Protein AF-A0A8T7GTE2-F1 (afdb_monomer_lite)

Radius of gyration: 12.9 Å; chains: 1; bounding box: 36×23×32 Å

Sequence (104 aa):
MGVFEQIPPERRRRIVEAWKQMSYEDKAHFRNQIAIALALLGNNERAKRIIASVIDMMIDHTNNLSDFGYWFNKYISKVSRKPRNATKTGLALEGYRMKYALSE

Secondary structure (DSSP, 8-state):
--GGGGS-HHHHHHHHHHHHHS-HHHHHHHHHHHHHHHHHH-SSHHHHHHHHHHHHHHTTT-S-GGGHHHHHHHHHHH-SSPPTTHHHHHHHHHHHHHHTT---

Structure (mmCIF, N/CA/C/O backbone):
data_AF-A0A8T7GTE2-F1
#
_entry.id   AF-A0A8T7GTE2-F1
#
loop_
_atom_site.group_PDB
_atom_site.id
_atom_site.type_symbol
_atom_site.label_atom_id
_atom_site.label_alt_id
_atom_site.label_comp_id
_atom_site.label_asym_id
_atom_site.label_entity_id
_atom_site.label_seq_id
_atom_site.pdbx_PDB_ins_code
_atom_site.Cartn_x
_atom_site.Cartn_y
_atom_site.Cartn_z
_atom_site.occupancy
_atom_site.B_iso_or_equiv
_atom_site.auth_seq_id
_atom_site.auth_comp_id
_atom_site.auth_asym_id
_atom_site.auth_atom_id
_atom_site.pdbx_PDB_model_num
ATOM 1 N N . MET A 1 1 ? -20.798 -5.193 -3.950 1.00 56.66 1 MET A N 1
ATOM 2 C CA . MET A 1 1 ? -19.848 -4.231 -4.534 1.00 56.66 1 MET A CA 1
ATOM 3 C C . MET A 1 1 ? -18.506 -4.387 -3.851 1.00 56.66 1 MET A C 1
ATOM 5 O O . MET A 1 1 ? -18.439 -4.242 -2.632 1.00 56.66 1 MET A O 1
ATOM 9 N N . GLY A 1 2 ? -17.472 -4.759 -4.601 1.00 73.12 2 GLY A N 1
ATOM 10 C CA . GLY A 1 2 ? -16.106 -4.848 -4.094 1.00 73.12 2 GLY A CA 1
ATOM 11 C C . GLY A 1 2 ? -15.532 -3.473 -3.745 1.00 73.12 2 GLY A C 1
ATOM 12 O O . GLY A 1 2 ? -15.862 -2.467 -4.364 1.00 73.12 2 GLY A O 1
ATOM 13 N N . VAL A 1 3 ? -14.632 -3.418 -2.764 1.00 80.88 3 VAL A N 1
ATOM 14 C CA . VAL A 1 3 ? -13.994 -2.171 -2.297 1.00 80.88 3 VAL A CA 1
ATOM 15 C C . VAL A 1 3 ? -13.358 -1.359 -3.429 1.00 80.88 3 VAL A C 1
ATOM 17 O O . VAL A 1 3 ? -13.453 -0.135 -3.447 1.00 80.88 3 VAL A O 1
ATOM 20 N N . PHE A 1 4 ? -12.744 -2.038 -4.396 1.00 79.19 4 PHE A N 1
ATOM 21 C CA . PHE A 1 4 ? -12.086 -1.400 -5.533 1.00 79.19 4 PHE A CA 1
ATOM 22 C C . PHE A 1 4 ? -13.066 -0.883 -6.592 1.00 79.19 4 PHE A C 1
ATOM 24 O O . PHE A 1 4 ? -12.677 -0.065 -7.418 1.00 79.19 4 PHE A O 1
ATOM 31 N N . GLU A 1 5 ? -14.341 -1.283 -6.562 1.00 82.69 5 GLU A N 1
ATOM 32 C CA . GLU A 1 5 ? -15.354 -0.753 -7.486 1.00 82.69 5 GLU A CA 1
ATOM 33 C C . GLU A 1 5 ? -15.631 0.738 -7.246 1.00 82.69 5 GLU A C 1
ATOM 35 O O . GLU A 1 5 ? -16.081 1.424 -8.161 1.00 82.69 5 GLU A O 1
ATOM 40 N N . GLN A 1 6 ? -15.292 1.245 -6.053 1.00 83.62 6 GLN A N 1
ATOM 41 C CA . GLN A 1 6 ? -15.384 2.661 -5.683 1.00 83.62 6 GLN A CA 1
ATOM 42 C C . GLN A 1 6 ? -14.315 3.529 -6.366 1.00 83.62 6 GLN A C 1
ATOM 44 O O . GLN A 1 6 ? -14.494 4.738 -6.473 1.00 83.62 6 GLN A O 1
ATOM 49 N N . ILE A 1 7 ? -13.215 2.931 -6.841 1.00 88.81 7 ILE A N 1
ATOM 50 C CA . ILE A 1 7 ? -12.174 3.643 -7.593 1.00 88.81 7 ILE A CA 1
ATOM 51 C C . ILE A 1 7 ? -12.655 3.824 -9.038 1.00 88.81 7 ILE A C 1
ATOM 53 O O . ILE A 1 7 ? -13.027 2.822 -9.651 1.00 88.81 7 ILE A O 1
ATOM 57 N N . PRO A 1 8 ? -12.616 5.032 -9.630 1.00 91.19 8 PRO A N 1
ATOM 58 C CA . PRO A 1 8 ? -13.024 5.255 -11.016 1.00 91.19 8 PRO A CA 1
ATOM 59 C C . PRO A 1 8 ? -12.355 4.290 -12.018 1.00 91.19 8 PRO A C 1
ATOM 61 O O . PRO A 1 8 ? -11.171 3.975 -11.856 1.00 91.19 8 PRO A O 1
ATOM 64 N N . PRO A 1 9 ? -13.060 3.841 -13.079 1.00 92.19 9 PRO A N 1
ATOM 65 C CA . PRO A 1 9 ? -12.532 2.867 -14.041 1.00 92.19 9 PRO A CA 1
ATOM 66 C C . PRO A 1 9 ? -11.160 3.231 -14.625 1.00 92.19 9 PRO A C 1
ATOM 68 O O . PRO A 1 9 ? -10.270 2.383 -14.656 1.00 92.19 9 PRO A O 1
ATOM 71 N N . GLU A 1 10 ? -10.959 4.496 -15.002 1.00 92.50 10 GLU A N 1
ATOM 72 C CA . GLU A 1 10 ? -9.688 4.981 -15.560 1.00 92.50 10 GLU A CA 1
ATOM 73 C C . GLU A 1 10 ? -8.525 4.865 -14.569 1.00 92.50 10 GLU A C 1
ATOM 75 O O . GLU A 1 10 ? -7.409 4.487 -14.922 1.00 92.50 10 GLU A O 1
ATOM 80 N N . ARG A 1 11 ? -8.785 5.114 -13.285 1.00 93.19 11 ARG A N 1
ATOM 81 C CA . ARG A 1 11 ? -7.763 5.016 -12.237 1.00 93.19 11 ARG A CA 1
ATOM 82 C C . ARG A 1 11 ? -7.421 3.563 -11.934 1.00 93.19 11 ARG A C 1
ATOM 84 O O . ARG A 1 11 ? -6.247 3.227 -11.808 1.00 93.19 11 ARG A O 1
ATOM 91 N N . ARG A 1 12 ? -8.419 2.668 -11.932 1.00 92.12 12 ARG A N 1
ATOM 92 C CA . ARG A 1 12 ? -8.177 1.214 -11.852 1.00 92.12 12 ARG A CA 1
ATOM 93 C C . ARG A 1 12 ? -7.295 0.725 -12.994 1.00 92.12 12 ARG A C 1
ATOM 95 O O . ARG A 1 12 ? -6.404 -0.087 -12.760 1.00 92.12 12 ARG A O 1
ATOM 102 N N . ARG A 1 13 ? -7.518 1.227 -14.211 1.00 92.75 13 ARG A N 1
ATOM 103 C CA . ARG A 1 13 ? -6.684 0.897 -15.369 1.00 92.75 13 ARG A CA 1
ATOM 104 C C . ARG A 1 13 ? -5.231 1.323 -15.148 1.00 92.75 13 ARG A C 1
ATOM 106 O O . ARG A 1 13 ? -4.349 0.483 -15.303 1.00 92.75 13 ARG A O 1
ATOM 113 N N . ARG A 1 14 ? -4.995 2.554 -14.683 1.00 93.81 14 ARG A N 1
ATOM 114 C CA . ARG A 1 14 ? -3.647 3.047 -14.341 1.00 93.81 14 ARG A CA 1
ATOM 115 C C . ARG A 1 14 ? -2.962 2.193 -13.272 1.00 93.81 14 ARG A C 1
ATOM 117 O O . ARG A 1 14 ? -1.797 1.855 -13.429 1.00 93.81 14 ARG A O 1
ATOM 124 N N . ILE A 1 15 ? -3.685 1.772 -12.230 1.00 93.12 15 ILE A N 1
ATOM 125 C CA . ILE A 1 15 ? -3.156 0.864 -11.192 1.00 93.12 15 ILE A CA 1
ATOM 126 C C . ILE A 1 15 ? -2.715 -0.475 -11.806 1.00 93.12 15 ILE A C 1
ATOM 128 O O . ILE A 1 15 ? -1.647 -0.992 -11.479 1.00 93.12 15 ILE A O 1
ATOM 132 N N . VAL A 1 16 ? -3.521 -1.044 -12.708 1.00 93.00 16 VAL A N 1
ATOM 133 C CA . VAL A 1 16 ? -3.187 -2.300 -13.397 1.00 93.00 16 VAL A CA 1
ATOM 134 C C . VAL A 1 16 ? -1.991 -2.125 -14.337 1.00 93.00 16 VAL A C 1
ATOM 136 O O . VAL A 1 16 ? -1.159 -3.025 -14.432 1.00 93.00 16 VAL A O 1
ATOM 139 N N . GLU A 1 17 ? -1.891 -0.996 -15.033 1.00 93.44 17 GLU A N 1
ATOM 140 C CA . GLU A 1 17 ? -0.766 -0.677 -15.918 1.00 93.44 17 GLU A CA 1
ATOM 141 C C . GLU A 1 17 ? 0.537 -0.496 -15.127 1.00 93.44 17 GLU A C 1
ATOM 143 O O . GLU A 1 17 ? 1.525 -1.155 -15.456 1.00 93.44 17 GLU A O 1
ATOM 148 N N . ALA A 1 18 ? 0.504 0.268 -14.030 1.00 92.88 18 ALA A N 1
ATOM 149 C CA . ALA A 1 18 ? 1.604 0.387 -13.072 1.00 92.88 18 ALA A CA 1
ATOM 150 C C . ALA A 1 18 ? 2.060 -0.995 -12.583 1.00 92.88 18 ALA A C 1
ATOM 152 O O . ALA A 1 18 ? 3.223 -1.367 -12.733 1.00 92.88 18 ALA A O 1
ATOM 153 N N . TRP A 1 19 ? 1.118 -1.826 -12.119 1.00 94.12 19 TRP A N 1
ATOM 154 C CA . TRP A 1 19 ? 1.418 -3.199 -11.717 1.00 94.12 19 TRP A CA 1
ATOM 155 C C . TRP A 1 19 ? 2.078 -4.005 -12.838 1.00 94.12 19 TRP A C 1
ATOM 157 O O . TRP A 1 19 ? 3.043 -4.717 -12.587 1.00 94.12 19 TRP A O 1
ATOM 167 N N . LYS A 1 20 ? 1.596 -3.931 -14.082 1.00 94.38 20 LYS A N 1
ATOM 168 C CA . LYS A 1 20 ? 2.183 -4.696 -15.196 1.00 94.38 20 LYS A CA 1
ATOM 169 C C . LYS A 1 20 ? 3.636 -4.303 -15.465 1.00 94.38 20 LYS A C 1
ATOM 171 O O . LYS A 1 20 ? 4.434 -5.200 -15.729 1.00 94.38 20 LYS A O 1
ATOM 176 N N . GLN A 1 21 ? 3.956 -3.016 -15.353 1.00 94.00 21 GLN A N 1
ATOM 177 C CA . GLN A 1 21 ? 5.279 -2.453 -15.635 1.00 94.00 21 GLN A CA 1
ATOM 178 C C . GLN A 1 21 ? 6.299 -2.669 -14.506 1.00 94.00 21 GLN A C 1
ATOM 180 O O . GLN A 1 21 ? 7.498 -2.617 -14.762 1.00 94.00 21 GLN A O 1
ATOM 185 N N . MET A 1 22 ? 5.848 -2.957 -13.282 1.00 93.94 22 MET A N 1
ATOM 186 C CA . MET A 1 22 ? 6.732 -3.229 -12.145 1.00 93.94 22 MET A CA 1
ATOM 187 C C . MET A 1 22 ? 7.570 -4.503 -12.324 1.00 93.94 22 MET A C 1
ATOM 189 O O . MET A 1 22 ? 7.092 -5.531 -12.838 1.00 93.94 22 MET A O 1
ATOM 193 N N . SER A 1 23 ? 8.794 -4.458 -11.791 1.00 95.50 23 SER A N 1
ATOM 194 C CA . SER A 1 23 ? 9.669 -5.624 -11.678 1.00 95.50 23 SER A CA 1
ATOM 195 C C . SER A 1 23 ? 9.051 -6.704 -10.774 1.00 95.50 23 SER A C 1
ATOM 197 O O . SER A 1 23 ? 8.084 -6.474 -10.038 1.00 95.50 23 SER A O 1
ATOM 199 N N . TYR A 1 24 ? 9.589 -7.924 -10.829 1.00 95.75 24 TYR A N 1
ATOM 200 C CA . TYR A 1 24 ? 9.144 -8.996 -9.933 1.00 95.75 24 TYR A CA 1
ATOM 201 C C . TYR A 1 24 ? 9.389 -8.650 -8.454 1.00 95.75 24 TYR A C 1
ATOM 203 O O . TYR A 1 24 ? 8.555 -8.959 -7.597 1.00 95.75 24 TYR A O 1
ATOM 211 N N . GLU A 1 25 ? 10.505 -7.980 -8.174 1.00 94.88 25 GLU A N 1
ATOM 212 C CA . GLU A 1 25 ? 10.906 -7.548 -6.837 1.00 94.88 25 GLU A CA 1
ATOM 213 C C . GLU A 1 25 ? 9.965 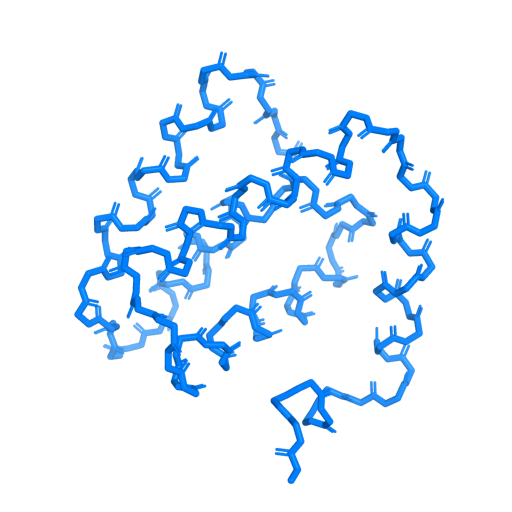-6.467 -6.291 1.00 94.88 25 GLU A C 1
ATOM 215 O O . GLU A 1 25 ? 9.383 -6.648 -5.219 1.00 94.88 25 GLU A O 1
ATOM 220 N N . ASP A 1 26 ? 9.661 -5.429 -7.075 1.00 94.88 26 ASP A N 1
ATOM 221 C CA . ASP A 1 26 ? 8.719 -4.376 -6.668 1.00 94.88 26 ASP A CA 1
ATOM 222 C C . ASP A 1 26 ? 7.321 -4.945 -6.389 1.00 94.88 26 ASP A C 1
ATOM 224 O O . ASP A 1 26 ? 6.657 -4.592 -5.408 1.00 94.88 26 ASP A O 1
ATOM 228 N N . LYS A 1 27 ? 6.870 -5.896 -7.220 1.00 96.06 27 LYS A N 1
ATOM 229 C CA . LYS A 1 27 ? 5.604 -6.618 -7.007 1.00 96.06 27 LYS A CA 1
ATOM 230 C C . LYS A 1 27 ? 5.618 -7.410 -5.704 1.00 96.06 27 LYS A C 1
ATOM 232 O O . LYS A 1 27 ? 4.576 -7.548 -5.055 1.00 96.06 27 LYS A O 1
ATOM 237 N N . ALA A 1 28 ? 6.755 -7.993 -5.328 1.00 96.31 28 ALA A N 1
ATOM 238 C CA . ALA A 1 28 ? 6.906 -8.675 -4.047 1.00 96.31 28 ALA A CA 1
ATOM 239 C C . ALA A 1 28 ? 6.869 -7.675 -2.880 1.00 96.31 28 ALA A C 1
ATOM 241 O O . ALA A 1 28 ? 6.121 -7.902 -1.927 1.00 96.31 28 ALA A O 1
ATOM 242 N N . HIS A 1 29 ? 7.575 -6.546 -2.978 1.00 96.94 29 HIS A N 1
ATOM 243 C CA . HIS A 1 29 ? 7.545 -5.494 -1.960 1.00 96.94 29 HIS A CA 1
ATOM 244 C C . HIS A 1 29 ? 6.148 -4.924 -1.747 1.00 96.94 29 HIS A C 1
ATOM 246 O O . HIS A 1 29 ? 5.709 -4.810 -0.600 1.00 96.94 29 HIS A O 1
ATOM 252 N N . PHE A 1 30 ? 5.419 -4.633 -2.824 1.00 96.62 30 PHE A N 1
ATOM 253 C CA . PHE A 1 30 ? 4.041 -4.167 -2.722 1.00 96.62 30 PHE A CA 1
ATOM 254 C C . PHE A 1 30 ? 3.147 -5.199 -2.025 1.00 96.62 30 PHE A C 1
ATOM 256 O O . PHE A 1 30 ? 2.476 -4.874 -1.045 1.00 96.62 30 PHE A O 1
ATOM 263 N N . ARG A 1 31 ? 3.183 -6.472 -2.451 1.00 97.00 31 ARG A N 1
ATOM 264 C CA . ARG A 1 31 ? 2.389 -7.547 -1.823 1.00 97.00 31 ARG A CA 1
ATOM 265 C C . ARG A 1 31 ? 2.694 -7.704 -0.334 1.00 97.00 31 ARG A C 1
ATOM 267 O O . ARG A 1 31 ? 1.765 -7.829 0.462 1.00 97.00 31 ARG A O 1
ATOM 274 N N . ASN A 1 32 ? 3.969 -7.664 0.047 1.00 97.50 32 ASN A N 1
ATOM 275 C CA . ASN A 1 32 ? 4.389 -7.784 1.442 1.00 97.50 32 ASN A CA 1
ATOM 276 C C . ASN A 1 32 ? 3.883 -6.615 2.292 1.00 97.50 32 ASN A C 1
ATOM 278 O O . ASN A 1 32 ? 3.372 -6.827 3.390 1.00 97.50 32 ASN A O 1
ATOM 282 N N . GLN A 1 33 ? 3.954 -5.390 1.774 1.00 97.38 33 GLN A N 1
ATOM 283 C CA . GLN A 1 33 ? 3.428 -4.215 2.465 1.00 97.38 33 GLN A CA 1
ATOM 284 C C . GLN A 1 33 ? 1.902 -4.272 2.619 1.00 97.38 33 GLN A C 1
ATOM 286 O O . GLN A 1 33 ? 1.382 -4.001 3.702 1.00 97.38 33 GLN A O 1
ATOM 291 N N . ILE A 1 34 ? 1.174 -4.716 1.591 1.00 96.94 34 ILE A N 1
ATOM 292 C CA . ILE A 1 34 ? -0.277 -4.941 1.680 1.00 96.94 34 ILE A CA 1
ATOM 293 C C . ILE A 1 34 ? -0.608 -6.013 2.728 1.00 96.94 34 ILE A C 1
ATOM 295 O O . ILE A 1 34 ? -1.529 -5.827 3.526 1.00 96.94 34 ILE A O 1
ATOM 299 N N . ALA A 1 35 ? 0.158 -7.106 2.777 1.00 96.81 35 ALA A N 1
ATOM 300 C CA . ALA A 1 35 ? -0.024 -8.157 3.774 1.00 96.81 35 ALA A CA 1
ATOM 301 C C . ALA A 1 35 ? 0.206 -7.641 5.206 1.00 96.81 35 ALA A C 1
ATOM 303 O O . ALA A 1 35 ? -0.615 -7.906 6.084 1.00 96.81 35 ALA A O 1
ATOM 304 N N . ILE A 1 36 ? 1.259 -6.845 5.434 1.00 96.56 36 ILE A N 1
ATOM 305 C CA . ILE A 1 36 ? 1.522 -6.184 6.726 1.00 96.56 36 ILE A CA 1
ATOM 306 C C . ILE A 1 36 ? 0.349 -5.276 7.114 1.00 96.56 36 ILE A C 1
ATOM 308 O O . ILE A 1 36 ? -0.133 -5.332 8.249 1.00 96.56 36 ILE A O 1
ATOM 312 N N . ALA A 1 37 ? -0.145 -4.468 6.172 1.00 96.19 37 ALA A N 1
ATOM 313 C CA . ALA A 1 37 ? -1.260 -3.562 6.418 1.00 96.19 37 ALA A CA 1
ATOM 314 C C . ALA A 1 37 ? -2.541 -4.315 6.806 1.00 96.19 37 ALA A C 1
ATOM 316 O O . ALA A 1 37 ? -3.177 -3.969 7.803 1.00 96.19 37 ALA A O 1
ATOM 317 N N . LEU A 1 38 ? -2.896 -5.375 6.073 1.00 95.19 38 LEU A N 1
ATOM 318 C CA . LEU A 1 38 ? -4.060 -6.213 6.380 1.00 95.19 38 LEU A CA 1
ATOM 319 C C . LEU A 1 38 ? -3.905 -6.964 7.707 1.00 95.19 38 LEU A C 1
ATOM 321 O O . LEU A 1 38 ? -4.879 -7.090 8.448 1.00 95.19 38 LEU A O 1
ATOM 325 N N . ALA A 1 39 ? -2.700 -7.426 8.043 1.00 95.62 39 ALA A N 1
ATOM 326 C CA . ALA A 1 39 ? -2.445 -8.110 9.308 1.00 95.62 39 ALA A CA 1
ATOM 327 C C . ALA A 1 39 ? -2.650 -7.187 10.523 1.00 95.62 39 ALA A C 1
ATOM 329 O O . ALA A 1 39 ? -3.157 -7.627 11.554 1.00 95.62 39 ALA A O 1
ATOM 330 N N . LEU A 1 40 ? -2.289 -5.903 10.410 1.00 95.19 40 LEU A N 1
ATOM 331 C CA . LEU A 1 40 ? -2.332 -4.956 11.531 1.00 95.19 40 LEU A CA 1
ATOM 332 C C . LEU A 1 40 ? -3.639 -4.154 11.624 1.00 95.19 40 LEU A C 1
ATOM 334 O O . LEU A 1 40 ? -4.124 -3.901 12.734 1.00 95.19 40 LEU A O 1
ATOM 338 N N . LEU A 1 41 ? -4.230 -3.771 10.490 1.00 92.81 41 LEU A N 1
ATOM 339 C CA . LEU A 1 41 ? -5.541 -3.105 10.436 1.00 92.81 41 LEU A CA 1
ATOM 340 C C . LEU A 1 41 ? -6.709 -4.096 10.565 1.00 92.81 41 LEU A C 1
ATOM 342 O O . LEU A 1 41 ? -7.818 -3.699 10.935 1.00 92.81 41 LE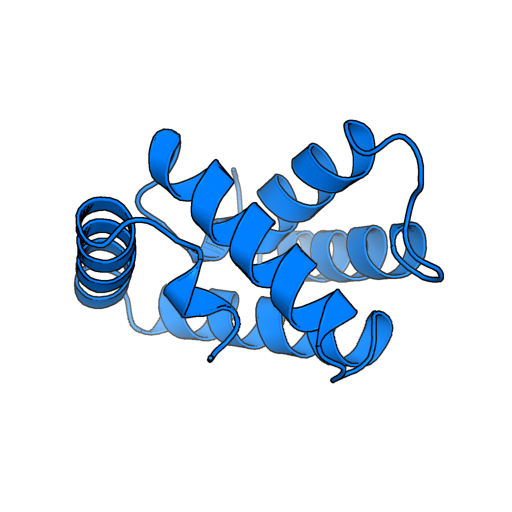U A O 1
ATOM 346 N N . GLY A 1 42 ? -6.458 -5.370 10.257 1.00 90.19 42 GLY A N 1
ATOM 347 C CA . GLY A 1 42 ? -7.453 -6.427 10.108 1.00 90.19 42 GLY A CA 1
ATOM 348 C C . GLY A 1 42 ? -7.868 -6.634 8.647 1.00 90.19 42 GLY A C 1
ATOM 349 O O . GLY A 1 42 ? -7.771 -5.736 7.819 1.00 90.19 42 GLY A O 1
ATOM 350 N N . ASN A 1 43 ? -8.390 -7.817 8.321 1.00 89.12 43 ASN A N 1
ATOM 351 C CA . ASN A 1 43 ? -8.869 -8.155 6.973 1.00 89.12 43 ASN A CA 1
ATOM 352 C C . ASN A 1 43 ? -10.379 -7.886 6.805 1.00 89.12 43 ASN A C 1
ATOM 354 O O . ASN A 1 43 ? -11.136 -8.723 6.317 1.00 89.12 43 ASN A O 1
ATOM 358 N N . ASN A 1 44 ? -10.840 -6.726 7.271 1.00 90.06 44 ASN A N 1
ATOM 359 C CA . ASN A 1 44 ? -12.239 -6.311 7.155 1.00 90.06 44 ASN A CA 1
ATOM 360 C C . ASN A 1 44 ? -12.423 -5.274 6.036 1.00 90.06 44 ASN A C 1
ATOM 362 O O . ASN A 1 44 ? -11.467 -4.685 5.530 1.00 90.06 44 ASN A O 1
ATOM 366 N N . GLU A 1 45 ? -13.677 -5.020 5.666 1.00 90.56 45 GLU A N 1
ATOM 367 C CA . GLU A 1 45 ? -14.029 -4.068 4.605 1.00 90.56 45 GLU A CA 1
ATOM 368 C C . GLU A 1 45 ? -13.499 -2.651 4.861 1.00 90.56 45 GLU A C 1
ATOM 370 O O . GLU A 1 45 ? -13.126 -1.947 3.925 1.00 90.56 45 GLU A O 1
ATOM 375 N N . ARG A 1 46 ? -13.409 -2.225 6.127 1.00 89.31 46 ARG A N 1
ATOM 376 C CA . ARG A 1 46 ? -12.869 -0.907 6.481 1.00 89.31 46 ARG A CA 1
ATOM 377 C C . ARG A 1 46 ? -11.373 -0.812 6.180 1.00 89.31 46 ARG A C 1
ATOM 379 O O . ARG A 1 46 ? -10.940 0.185 5.609 1.00 89.31 46 ARG A O 1
ATOM 386 N N . ALA A 1 47 ? -10.595 -1.829 6.541 1.00 91.25 47 ALA A N 1
ATOM 387 C CA . ALA A 1 47 ? -9.162 -1.883 6.262 1.00 91.25 47 ALA A CA 1
ATOM 388 C C . ALA A 1 47 ? -8.879 -1.932 4.758 1.00 91.25 47 ALA A C 1
ATOM 390 O O . ALA A 1 47 ? -8.056 -1.166 4.259 1.00 91.25 47 ALA A O 1
ATOM 391 N N . LYS A 1 48 ? -9.629 -2.758 4.022 1.00 93.06 48 LYS A N 1
ATOM 392 C CA . LYS A 1 48 ? -9.539 -2.813 2.560 1.00 93.06 48 LYS A CA 1
ATOM 393 C C . LYS A 1 48 ? -9.851 -1.458 1.924 1.00 93.06 48 LYS A C 1
ATOM 395 O O . LYS A 1 48 ? -9.138 -1.063 1.009 1.00 93.06 48 LYS A O 1
ATOM 400 N N . ARG A 1 49 ? -10.861 -0.721 2.414 1.00 92.25 49 ARG A N 1
ATOM 401 C CA . ARG A 1 49 ? -11.170 0.640 1.926 1.00 92.25 49 ARG A CA 1
ATOM 402 C C . ARG A 1 49 ? -10.011 1.601 2.139 1.00 92.25 49 ARG A C 1
ATOM 404 O O . ARG A 1 49 ? -9.674 2.330 1.222 1.00 92.25 49 ARG A O 1
ATOM 411 N N . ILE A 1 50 ? -9.374 1.568 3.309 1.00 92.62 50 ILE A N 1
ATOM 412 C CA . ILE A 1 50 ? -8.190 2.395 3.584 1.00 92.62 50 ILE A CA 1
ATOM 413 C C . ILE A 1 50 ? -7.071 2.068 2.595 1.00 92.62 50 ILE A C 1
ATOM 415 O O . ILE A 1 50 ? -6.512 2.977 1.995 1.00 92.62 50 ILE A O 1
ATOM 419 N N . ILE A 1 51 ? -6.778 0.783 2.394 1.00 94.75 51 ILE A N 1
ATOM 420 C CA . ILE A 1 51 ? -5.760 0.334 1.438 1.00 94.75 51 ILE A CA 1
ATOM 421 C C . ILE A 1 51 ? -6.099 0.808 0.021 1.00 94.75 51 ILE A C 1
ATOM 423 O O . ILE A 1 51 ? -5.236 1.359 -0.657 1.00 94.75 51 ILE A O 1
ATOM 427 N N . ALA A 1 52 ? -7.352 0.655 -0.408 1.00 94.38 52 ALA A N 1
ATOM 428 C CA . ALA A 1 52 ? -7.809 1.121 -1.711 1.00 94.38 52 ALA A CA 1
ATOM 429 C C . ALA A 1 52 ? -7.668 2.643 -1.860 1.00 94.38 52 ALA A C 1
ATOM 431 O O . ALA A 1 52 ? -7.172 3.089 -2.885 1.00 94.38 52 ALA A O 1
ATOM 432 N N . SER A 1 53 ? -8.014 3.434 -0.838 1.00 93.50 53 SER A N 1
ATOM 433 C CA . SER A 1 53 ? -7.825 4.892 -0.846 1.00 93.50 53 SER A CA 1
ATOM 434 C C . SER A 1 53 ? -6.352 5.302 -0.898 1.00 93.50 53 SER A C 1
ATOM 436 O O . SER A 1 53 ? -6.023 6.296 -1.537 1.00 93.50 53 SER A O 1
ATOM 438 N N . VAL A 1 54 ? -5.455 4.548 -0.255 1.00 95.12 54 VAL A N 1
ATOM 439 C CA . VAL A 1 54 ? -4.005 4.795 -0.331 1.00 95.12 54 VAL A CA 1
ATOM 440 C C . VAL A 1 54 ? -3.478 4.505 -1.735 1.00 95.12 54 VAL A C 1
ATOM 442 O O . VAL A 1 54 ? -2.766 5.339 -2.288 1.00 95.12 54 VAL A O 1
ATOM 445 N N . ILE A 1 55 ? -3.852 3.359 -2.319 1.00 94.94 55 ILE A N 1
ATOM 446 C CA . ILE A 1 55 ? -3.469 2.982 -3.691 1.00 94.94 55 ILE A CA 1
ATOM 447 C C . ILE A 1 55 ? -4.016 4.001 -4.694 1.00 94.94 55 ILE A C 1
ATOM 449 O O . ILE A 1 55 ? -3.313 4.421 -5.610 1.00 94.94 55 ILE A O 1
ATOM 453 N N . ASP A 1 56 ? -5.266 4.418 -4.503 1.00 93.75 56 ASP A N 1
ATOM 454 C CA . ASP A 1 56 ? -5.887 5.435 -5.334 1.00 93.75 56 ASP A CA 1
ATOM 455 C C . ASP A 1 56 ? -5.123 6.753 -5.228 1.00 93.75 56 ASP A C 1
ATOM 457 O O . ASP A 1 56 ? -4.722 7.299 -6.241 1.00 93.75 56 ASP A O 1
ATOM 461 N N . MET A 1 57 ? -4.823 7.235 -4.023 1.00 92.56 57 MET A N 1
ATOM 462 C CA . MET A 1 57 ? -4.068 8.476 -3.838 1.00 92.56 57 MET A CA 1
ATOM 463 C C . MET A 1 57 ? -2.653 8.409 -4.442 1.00 92.56 57 MET A C 1
ATOM 465 O O . MET A 1 57 ? -2.195 9.389 -5.024 1.00 92.56 57 MET A O 1
ATOM 469 N N . MET A 1 58 ? -1.937 7.289 -4.302 1.00 93.31 58 MET A N 1
ATOM 470 C CA . MET A 1 58 ? -0.536 7.218 -4.738 1.00 93.31 58 MET A CA 1
ATOM 471 C C . MET A 1 58 ? -0.366 7.180 -6.259 1.00 93.31 58 MET A C 1
ATOM 473 O O . MET A 1 58 ? 0.663 7.641 -6.748 1.00 93.31 58 MET A O 1
ATOM 477 N N . ILE A 1 59 ? -1.362 6.701 -7.017 1.00 91.81 59 ILE A N 1
ATOM 478 C CA . ILE A 1 59 ? -1.256 6.599 -8.484 1.00 91.81 59 ILE A CA 1
ATOM 479 C C . ILE A 1 59 ? -1.161 7.974 -9.167 1.00 91.81 59 ILE A C 1
ATOM 481 O O . ILE A 1 59 ? -0.768 8.067 -10.325 1.00 91.81 59 ILE A O 1
ATOM 485 N N . ASP A 1 60 ? -1.500 9.064 -8.476 1.00 88.75 60 ASP A N 1
ATOM 486 C CA . ASP A 1 60 ? -1.293 10.426 -8.988 1.00 88.75 60 ASP A CA 1
ATOM 487 C C . ASP A 1 60 ? 0.152 10.912 -8.855 1.00 88.75 60 ASP A C 1
ATOM 489 O O . ASP A 1 60 ? 0.506 11.948 -9.415 1.00 88.75 60 ASP A O 1
ATOM 493 N N . HIS A 1 61 ? 0.988 10.177 -8.126 1.00 88.00 61 HIS A N 1
ATOM 494 C CA . HIS A 1 61 ? 2.321 10.623 -7.743 1.00 88.00 61 HIS A CA 1
ATOM 495 C C . HIS A 1 61 ? 3.432 9.631 -8.088 1.00 88.00 61 HIS A C 1
ATOM 497 O O . HIS A 1 61 ? 4.566 10.054 -8.281 1.00 88.00 61 HIS A O 1
ATOM 503 N N . THR A 1 62 ? 3.131 8.335 -8.174 1.00 87.62 62 THR A N 1
ATOM 504 C CA . THR A 1 62 ? 4.099 7.294 -8.534 1.00 87.62 62 THR A CA 1
ATOM 505 C C . THR A 1 62 ? 3.438 6.221 -9.398 1.00 87.62 62 THR A C 1
ATOM 507 O O . THR A 1 62 ? 2.258 5.906 -9.233 1.00 87.62 62 THR A O 1
ATOM 510 N N . ASN A 1 63 ? 4.216 5.646 -10.318 1.00 84.81 63 ASN A N 1
ATOM 511 C CA . ASN A 1 63 ? 3.847 4.430 -11.051 1.00 84.81 63 ASN A CA 1
ATOM 512 C C . ASN A 1 63 ? 4.417 3.167 -10.382 1.00 84.81 63 ASN A C 1
ATOM 514 O O . ASN A 1 63 ? 4.183 2.062 -10.869 1.00 84.81 63 ASN A O 1
ATOM 518 N N . ASN A 1 64 ? 5.161 3.313 -9.281 1.00 90.62 64 ASN A N 1
ATOM 519 C CA . ASN A 1 64 ? 5.708 2.196 -8.532 1.00 90.62 64 ASN A CA 1
ATOM 520 C C . ASN A 1 64 ? 4.873 1.932 -7.273 1.00 90.62 64 ASN A C 1
ATOM 522 O O . ASN A 1 64 ? 4.832 2.721 -6.330 1.00 90.62 64 ASN A O 1
ATOM 526 N N . LEU A 1 65 ? 4.185 0.790 -7.242 1.00 93.56 65 LEU A N 1
ATOM 527 C CA . LEU A 1 65 ? 3.350 0.435 -6.095 1.00 93.56 65 LEU A CA 1
ATOM 528 C C . LEU A 1 65 ? 4.181 -0.004 -4.876 1.00 93.56 65 LEU A C 1
ATOM 530 O O . LEU A 1 65 ? 3.635 -0.072 -3.774 1.00 93.56 65 LEU A O 1
ATOM 534 N N . SER A 1 66 ? 5.489 -0.266 -5.019 1.00 93.75 66 SER A N 1
ATOM 535 C CA . SER A 1 66 ? 6.359 -0.581 -3.874 1.00 93.75 66 SER A CA 1
ATOM 536 C C . SER A 1 66 ? 6.463 0.562 -2.864 1.00 93.75 66 SER A C 1
ATOM 538 O O . SER A 1 66 ? 6.830 0.316 -1.718 1.00 93.75 66 SER A O 1
ATOM 540 N N . ASP A 1 67 ? 6.065 1.780 -3.227 1.00 92.81 67 ASP A N 1
ATOM 541 C CA . ASP A 1 67 ? 6.116 2.946 -2.337 1.00 92.81 67 ASP A CA 1
ATOM 542 C C . ASP A 1 67 ? 4.913 3.000 -1.383 1.00 92.81 67 ASP A C 1
ATOM 544 O O . ASP A 1 67 ? 4.728 3.964 -0.639 1.00 92.81 67 ASP A O 1
ATOM 548 N N . PHE A 1 68 ? 4.054 1.974 -1.389 1.00 96.19 68 PHE A N 1
ATOM 549 C CA . PHE 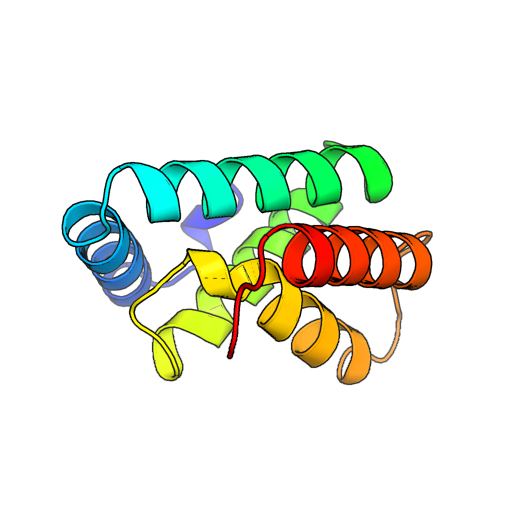A 1 68 ? 2.804 1.942 -0.631 1.00 96.19 68 PHE A CA 1
ATOM 550 C C . PHE A 1 68 ? 2.958 2.373 0.835 1.00 96.19 68 PHE A C 1
ATOM 552 O O . PHE A 1 68 ? 2.131 3.132 1.332 1.00 96.19 68 PHE A O 1
ATOM 559 N N . GLY A 1 69 ? 4.001 1.926 1.538 1.00 95.31 69 GLY A N 1
ATOM 560 C CA . GLY A 1 69 ? 4.233 2.256 2.944 1.00 95.31 69 GLY A CA 1
ATOM 561 C C . GLY A 1 69 ? 4.451 3.750 3.193 1.00 95.31 69 GLY A C 1
ATOM 562 O O . GLY A 1 69 ? 3.914 4.287 4.165 1.00 95.31 69 GLY A O 1
ATOM 563 N N . TYR A 1 70 ? 5.142 4.441 2.280 1.00 94.75 70 TYR A N 1
ATOM 564 C CA . TYR A 1 70 ? 5.274 5.901 2.312 1.00 94.75 70 TYR A CA 1
ATOM 565 C C . TYR A 1 70 ? 3.904 6.570 2.212 1.00 94.75 70 TYR A C 1
ATOM 567 O O . TYR A 1 70 ? 3.499 7.373 3.061 1.00 94.75 70 TYR A O 1
ATOM 575 N N . TRP A 1 71 ? 3.151 6.185 1.182 1.00 95.62 71 TRP A N 1
ATOM 576 C CA . TRP A 1 71 ? 1.847 6.766 0.893 1.00 95.62 71 TRP A CA 1
ATOM 577 C C . TRP A 1 71 ? 0.814 6.426 1.957 1.00 95.62 71 TRP A C 1
ATOM 579 O O . TRP A 1 71 ? -0.046 7.252 2.258 1.00 95.62 71 TRP A O 1
ATOM 589 N N . PHE A 1 72 ? 0.932 5.268 2.601 1.00 95.81 72 PHE A N 1
ATOM 590 C CA . PHE A 1 72 ? 0.126 4.904 3.754 1.00 95.81 72 PHE A CA 1
ATOM 591 C C . PHE A 1 72 ? 0.332 5.899 4.900 1.00 95.81 72 PHE A C 1
ATOM 593 O O . PHE A 1 72 ? -0.641 6.444 5.423 1.00 95.81 72 PHE A O 1
ATOM 600 N N . ASN A 1 73 ? 1.583 6.197 5.259 1.00 93.94 73 ASN A N 1
ATOM 601 C CA . ASN A 1 73 ? 1.892 7.164 6.314 1.00 93.94 73 ASN A CA 1
ATOM 602 C C . ASN A 1 73 ? 1.399 8.575 5.959 1.00 93.94 73 ASN A C 1
ATOM 604 O O . ASN A 1 73 ? 0.781 9.246 6.793 1.00 93.94 73 ASN A O 1
ATOM 608 N N . LYS A 1 74 ? 1.581 8.989 4.701 1.00 93.56 74 LYS A N 1
ATOM 609 C CA . LYS A 1 74 ? 1.101 10.277 4.176 1.00 93.56 74 LYS A CA 1
ATOM 610 C C . LYS A 1 74 ? -0.425 10.377 4.110 1.00 93.56 74 LYS A C 1
ATOM 612 O O . LYS A 1 74 ? -0.976 11.461 4.284 1.00 93.56 74 LYS A O 1
ATOM 617 N N . TYR A 1 75 ? -1.119 9.267 3.878 1.00 93.56 75 TYR A N 1
ATOM 618 C CA . TYR A 1 75 ? -2.576 9.198 3.938 1.00 93.56 75 TYR A CA 1
ATOM 619 C C . TYR A 1 75 ? -3.062 9.299 5.385 1.00 93.56 75 TYR A C 1
ATOM 621 O O . TYR A 1 75 ? -3.874 10.161 5.715 1.00 93.56 75 TYR A O 1
ATOM 629 N N . ILE A 1 76 ? -2.526 8.465 6.279 1.00 92.00 76 ILE A N 1
ATOM 630 C CA . ILE A 1 76 ? -2.941 8.412 7.686 1.00 92.00 76 ILE A CA 1
ATOM 631 C C . ILE A 1 76 ? -2.665 9.727 8.423 1.00 92.00 76 ILE A C 1
ATOM 633 O O . ILE A 1 76 ? -3.423 10.068 9.332 1.00 92.00 76 ILE A O 1
ATOM 637 N N . SER A 1 77 ? -1.631 10.487 8.049 1.00 89.62 77 SER A N 1
ATOM 638 C CA . SER A 1 77 ? -1.374 11.813 8.629 1.00 89.62 77 SER A CA 1
ATOM 639 C C . SER A 1 77 ? -2.459 12.843 8.290 1.00 89.62 77 SER A C 1
ATOM 641 O O . SER A 1 77 ? -2.700 13.739 9.096 1.00 89.62 77 SER A O 1
ATOM 643 N N . LYS A 1 78 ? -3.154 12.686 7.154 1.00 87.25 78 LYS A N 1
ATOM 644 C CA . LYS A 1 78 ? -4.236 13.573 6.692 1.00 87.25 78 LYS A CA 1
ATOM 645 C C . LYS A 1 78 ? -5.625 13.161 7.187 1.00 87.25 78 LYS A C 1
ATOM 647 O O . LYS A 1 78 ? -6.551 13.968 7.161 1.00 87.25 78 LYS A O 1
ATOM 652 N N . VAL A 1 79 ? -5.805 11.914 7.626 1.00 85.12 79 VAL A N 1
ATOM 653 C CA . VAL A 1 79 ? -7.105 11.416 8.099 1.00 85.12 79 VAL A CA 1
ATOM 654 C C . VAL A 1 79 ? -7.363 11.871 9.538 1.00 85.12 79 VAL A C 1
ATOM 656 O O . VAL A 1 79 ? -6.648 11.489 10.464 1.00 85.12 79 VAL A O 1
ATOM 659 N N . SER A 1 80 ? -8.447 12.625 9.744 1.00 77.25 80 SER A N 1
ATOM 660 C CA . SER A 1 80 ? -8.839 13.180 11.051 1.00 77.25 80 SER A CA 1
ATOM 661 C C . SER A 1 80 ? -9.172 12.114 12.104 1.00 77.25 80 SER A C 1
ATOM 663 O O . SER A 1 80 ? -8.840 12.267 13.277 1.00 77.25 80 SER A O 1
ATOM 665 N N . ARG A 1 81 ? -9.793 10.999 11.698 1.00 82.62 81 ARG A N 1
ATOM 666 C CA . ARG A 1 81 ? -10.090 9.846 12.566 1.00 82.62 81 ARG A CA 1
ATOM 667 C C . ARG A 1 81 ? -9.258 8.635 12.170 1.00 82.62 81 ARG A C 1
ATOM 669 O O . ARG A 1 81 ? -9.695 7.789 11.384 1.00 82.62 81 ARG A O 1
ATOM 676 N N . LYS A 1 82 ? -8.060 8.541 12.748 1.00 79.75 82 LYS A N 1
ATOM 677 C CA . LYS A 1 82 ? -7.145 7.421 12.509 1.00 79.75 82 LYS A CA 1
ATOM 678 C C . LYS A 1 82 ? -7.791 6.088 12.932 1.00 79.75 82 LYS A C 1
ATOM 680 O O . LYS A 1 82 ? -8.353 5.996 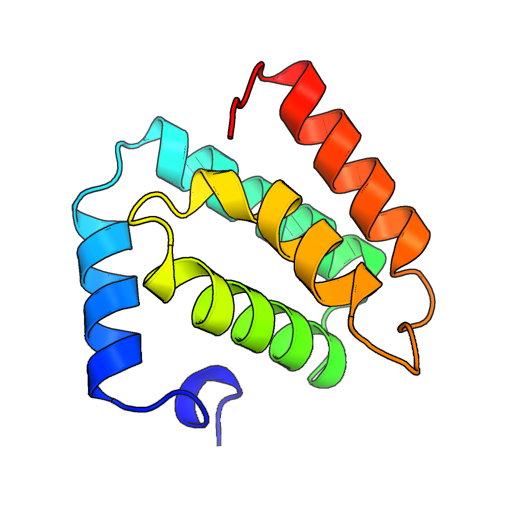14.025 1.00 79.75 82 LYS A O 1
ATOM 685 N N . PRO A 1 83 ? -7.732 5.043 12.088 1.00 79.50 83 PRO A N 1
ATOM 686 C CA . PRO A 1 83 ? -8.140 3.695 12.467 1.00 79.50 83 PRO A CA 1
ATOM 687 C C . PRO A 1 83 ? -7.386 3.213 13.710 1.00 79.50 83 PRO A C 1
ATOM 689 O O . PRO A 1 83 ? -6.212 3.544 13.902 1.00 79.50 83 PRO A O 1
ATOM 692 N N . ARG A 1 84 ? -8.028 2.357 14.516 1.00 77.69 84 ARG A N 1
ATOM 693 C CA . ARG A 1 84 ? -7.321 1.601 15.558 1.00 77.69 84 ARG A CA 1
ATOM 694 C C . ARG A 1 84 ? -6.178 0.836 14.874 1.00 77.69 84 ARG A C 1
ATOM 696 O O . ARG A 1 84 ? -6.400 0.229 13.833 1.00 77.69 84 ARG A O 1
ATOM 703 N N . ASN A 1 85 ? -4.967 0.929 15.419 1.00 91.06 85 ASN A N 1
ATOM 704 C CA . ASN A 1 85 ? -3.718 0.376 14.868 1.00 91.06 85 ASN A CA 1
ATOM 705 C C . ASN A 1 85 ? -3.100 1.096 13.655 1.00 91.06 85 ASN A C 1
ATOM 707 O O . ASN A 1 85 ? -2.066 0.634 13.177 1.00 91.06 85 ASN A O 1
ATOM 711 N N . ALA A 1 86 ? -3.630 2.226 13.176 1.00 89.81 86 ALA A N 1
ATOM 712 C CA . ALA A 1 86 ? -3.041 2.914 12.020 1.00 89.81 86 ALA A CA 1
ATOM 713 C C . ALA A 1 86 ? -1.592 3.365 12.262 1.00 89.81 86 ALA A C 1
ATOM 715 O O . ALA A 1 86 ? -0.735 3.126 11.420 1.00 89.81 86 ALA A O 1
ATOM 716 N N . THR A 1 87 ? -1.291 3.919 13.442 1.00 89.88 87 THR A N 1
ATOM 717 C CA . THR A 1 87 ? 0.083 4.296 13.820 1.00 89.88 87 THR A CA 1
ATOM 718 C C . THR A 1 87 ? 1.014 3.084 13.858 1.00 89.88 87 THR A C 1
ATOM 720 O O . THR A 1 87 ? 2.089 3.117 13.273 1.00 89.88 87 THR A O 1
ATOM 723 N N . LYS A 1 88 ? 0.585 1.981 14.490 1.00 93.38 88 LYS A N 1
ATOM 724 C CA . LYS A 1 88 ? 1.364 0.732 14.545 1.00 93.38 88 LYS A CA 1
ATOM 725 C C . LYS A 1 88 ? 1.611 0.162 13.145 1.00 93.38 88 LYS A C 1
ATOM 727 O O . LYS A 1 88 ? 2.702 -0.316 12.863 1.00 93.38 88 LYS A O 1
ATOM 732 N N . THR A 1 89 ? 0.602 0.235 12.280 1.00 95.88 89 THR A N 1
ATOM 733 C CA . THR A 1 89 ? 0.697 -0.194 10.880 1.00 95.88 89 THR A CA 1
ATOM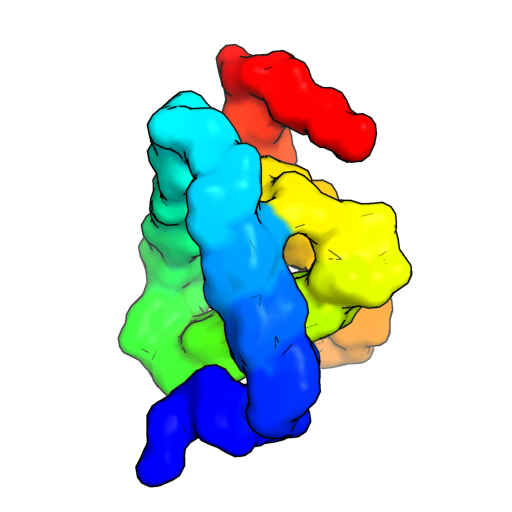 734 C C . THR A 1 89 ? 1.713 0.648 10.121 1.00 95.88 89 THR A C 1
ATOM 736 O O . THR A 1 89 ? 2.592 0.094 9.474 1.00 95.88 89 THR A O 1
ATOM 739 N N . GLY A 1 90 ? 1.642 1.971 10.266 1.00 94.75 90 GLY A N 1
ATOM 740 C CA . GLY A 1 90 ? 2.581 2.900 9.647 1.00 94.75 90 GLY A CA 1
ATOM 741 C C . GLY A 1 90 ? 4.033 2.657 10.056 1.00 94.75 90 GLY A C 1
ATOM 742 O O . GLY A 1 90 ? 4.907 2.587 9.198 1.00 94.75 90 GLY A O 1
ATOM 743 N N . LEU A 1 91 ? 4.278 2.432 11.351 1.00 94.94 91 LEU A N 1
ATOM 744 C CA . LEU A 1 91 ? 5.607 2.091 11.871 1.00 94.94 91 LEU A CA 1
ATOM 745 C C . LEU A 1 91 ? 6.123 0.748 11.339 1.00 94.94 91 LEU A C 1
ATOM 747 O O . LEU A 1 91 ? 7.297 0.634 11.003 1.00 94.94 91 LEU A O 1
ATOM 751 N N . ALA A 1 92 ? 5.263 -0.269 11.241 1.00 96.50 92 ALA A N 1
ATOM 752 C CA . ALA A 1 92 ? 5.655 -1.571 10.702 1.00 96.50 92 ALA A CA 1
ATOM 753 C C . ALA A 1 92 ? 5.994 -1.502 9.204 1.00 96.50 92 ALA A C 1
ATOM 755 O O . ALA A 1 92 ? 6.951 -2.133 8.759 1.00 96.50 92 ALA A O 1
ATOM 756 N N . LEU A 1 93 ? 5.228 -0.721 8.437 1.00 96.31 93 LEU A N 1
ATOM 757 C CA . LEU A 1 93 ? 5.503 -0.464 7.024 1.00 96.31 93 LEU A CA 1
ATOM 758 C C . LEU A 1 93 ? 6.811 0.305 6.844 1.00 96.31 93 LEU A C 1
ATOM 760 O O . LEU A 1 93 ? 7.607 -0.046 5.980 1.00 96.31 93 LEU A O 1
ATOM 764 N N . GLU A 1 94 ? 7.068 1.298 7.690 1.00 93.88 94 GLU A N 1
ATOM 765 C CA . GLU A 1 94 ? 8.317 2.053 7.651 1.00 93.88 94 GLU A CA 1
ATOM 766 C C . GLU A 1 94 ? 9.525 1.172 8.001 1.00 93.88 94 GLU A C 1
ATOM 768 O O . GLU A 1 94 ? 10.513 1.157 7.273 1.00 93.88 94 GLU A O 1
ATOM 773 N N . GLY A 1 95 ? 9.413 0.339 9.040 1.00 95.12 95 GLY A N 1
ATOM 774 C CA . GLY A 1 95 ? 10.447 -0.641 9.378 1.00 95.12 95 GLY A CA 1
ATOM 775 C C . GLY A 1 95 ? 10.712 -1.643 8.249 1.00 95.12 95 GLY A C 1
ATOM 776 O O . GLY A 1 95 ? 11.864 -1.998 7.998 1.00 95.12 95 GLY A O 1
ATOM 777 N N . TYR A 1 96 ? 9.669 -2.069 7.525 1.00 96.19 96 TYR A N 1
ATOM 778 C CA . TYR A 1 96 ? 9.830 -2.890 6.323 1.00 96.19 96 TYR A CA 1
ATOM 779 C C . TYR A 1 96 ? 10.615 -2.142 5.240 1.00 96.19 96 TYR A C 1
ATOM 781 O O . TYR A 1 96 ? 11.581 -2.684 4.708 1.00 96.19 96 TYR A O 1
ATOM 789 N N . ARG A 1 97 ? 10.246 -0.894 4.941 1.00 95.06 97 ARG A N 1
ATOM 790 C CA . ARG A 1 97 ? 10.926 -0.080 3.924 1.00 95.06 97 ARG A CA 1
ATOM 791 C C . ARG A 1 97 ? 12.396 0.152 4.256 1.00 95.06 97 ARG A C 1
ATOM 793 O O . ARG A 1 97 ? 13.237 -0.069 3.393 1.00 95.06 97 ARG A O 1
ATOM 800 N N . MET A 1 98 ? 12.708 0.492 5.507 1.00 92.38 98 MET A N 1
ATOM 801 C CA . MET A 1 98 ? 14.088 0.649 5.978 1.00 92.38 98 MET A CA 1
ATOM 802 C C . MET A 1 98 ? 14.894 -0.646 5.834 1.00 92.38 98 MET A C 1
ATOM 804 O O . MET A 1 98 ? 16.022 -0.613 5.352 1.00 92.38 98 MET A O 1
ATOM 808 N N . LYS A 1 99 ? 14.308 -1.799 6.193 1.00 93.94 99 LYS A N 1
ATOM 809 C CA . LYS A 1 99 ? 14.971 -3.109 6.078 1.00 93.94 99 LYS A CA 1
ATOM 810 C C . LYS A 1 99 ? 15.379 -3.444 4.639 1.00 93.94 99 LYS A C 1
ATOM 812 O O . LYS A 1 99 ? 16.402 -4.093 4.448 1.00 93.94 99 LYS A 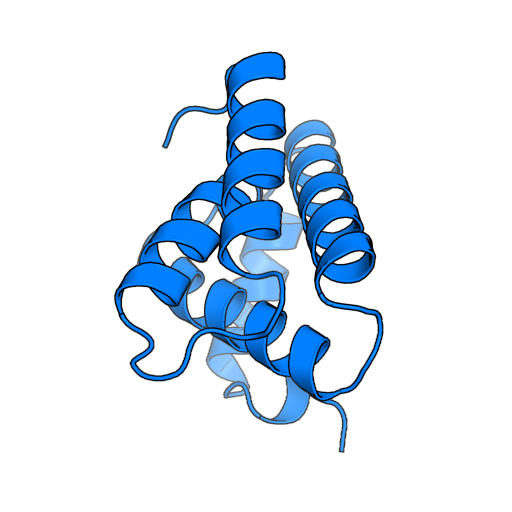O 1
ATOM 817 N N . TYR A 1 100 ? 14.573 -3.043 3.660 1.00 92.25 100 TYR A N 1
ATOM 818 C CA . TYR A 1 100 ? 14.801 -3.338 2.242 1.00 92.25 100 TYR A CA 1
ATOM 819 C C . TYR A 1 100 ? 15.295 -2.122 1.444 1.00 92.25 100 TYR A C 1
ATOM 821 O O . TYR A 1 100 ? 15.262 -2.159 0.222 1.00 92.25 100 TYR A O 1
ATOM 829 N N . ALA A 1 101 ? 15.746 -1.058 2.123 1.00 88.69 101 ALA A N 1
ATOM 830 C CA . ALA A 1 101 ? 16.246 0.174 1.506 1.00 88.69 101 ALA A CA 1
ATOM 831 C C . ALA A 1 101 ? 15.313 0.762 0.423 1.00 88.69 101 ALA A C 1
ATOM 833 O O . ALA A 1 101 ? 15.773 1.301 -0.580 1.00 88.69 101 ALA A O 1
ATOM 834 N N . LEU A 1 102 ? 13.995 0.667 0.631 1.00 83.69 102 LEU A N 1
ATOM 835 C CA . LEU A 1 102 ? 12.999 1.199 -0.299 1.00 83.69 102 LEU A CA 1
ATOM 836 C C . LEU A 1 102 ? 12.930 2.726 -0.149 1.00 83.69 102 LEU A C 1
ATOM 838 O O . LEU A 1 102 ? 12.257 3.229 0.760 1.00 83.69 102 LEU A O 1
ATOM 842 N N . SER A 1 103 ? 13.648 3.455 -1.006 1.00 67.38 103 SER A N 1
ATOM 843 C CA . SER A 1 103 ? 13.573 4.919 -1.079 1.00 67.38 103 SER A CA 1
ATOM 844 C C . SER A 1 103 ? 12.250 5.386 -1.697 1.00 67.38 103 SER A C 1
ATOM 846 O O . SER A 1 103 ? 11.585 4.612 -2.377 1.00 67.38 103 SER A O 1
ATOM 848 N N . GLU A 1 104 ? 11.846 6.620 -1.372 1.00 57.97 104 GLU A N 1
ATOM 849 C CA . GLU A 1 104 ? 10.659 7.296 -1.938 1.00 57.97 104 GLU A CA 1
ATOM 850 C C . GLU A 1 104 ? 10.722 7.483 -3.458 1.00 57.97 104 GLU A C 1
ATOM 852 O O . GLU A 1 104 ? 11.849 7.623 -3.989 1.00 57.97 104 GLU A O 1
#

Foldseek 3Di:
DALLVPQDPVLVVLLVVLLVPDDPVLVVLLVVLLVLQCVQLPVDSVSVNLLSVLSSVCSVPDSRSSCSLVSLVVSQVPDPDHGDRSVVSSVVNVVSCVVVVPDD

pLDDT: mean 90.93, std 7.21, range [56.66, 97.5]